Protein AF-A0A6A3GJS1-F1 (afdb_monomer_lite)

Structure (mmCIF, N/CA/C/O backbone):
data_AF-A0A6A3GJS1-F1
#
_entry.id   AF-A0A6A3GJS1-F1
#
loop_
_atom_site.group_PDB
_atom_site.id
_atom_site.type_symbol
_atom_site.label_atom_id
_atom_site.label_alt_id
_atom_site.label_comp_id
_atom_site.label_asym_id
_atom_site.label_entity_id
_atom_site.label_seq_id
_atom_site.pdbx_PDB_ins_code
_atom_site.Cartn_x
_atom_site.Cartn_y
_atom_site.Cartn_z
_atom_site.occupancy
_atom_site.B_iso_or_equiv
_atom_site.auth_seq_id
_atom_site.auth_comp_id
_atom_site.auth_asym_id
_atom_site.auth_atom_id
_atom_site.pdbx_PDB_model_num
ATOM 1 N N . MET A 1 1 ? -11.861 19.935 43.271 1.00 81.06 1 MET A N 1
ATOM 2 C CA . MET A 1 1 ? -12.598 18.702 43.631 1.00 81.06 1 MET A CA 1
ATOM 3 C C . MET A 1 1 ? -13.570 18.274 42.530 1.00 81.06 1 MET A C 1
ATOM 5 O O . MET A 1 1 ? -13.438 17.157 42.054 1.00 81.06 1 MET A O 1
ATOM 9 N N . LEU A 1 2 ? -14.477 19.148 42.070 1.00 87.00 2 LEU A N 1
ATOM 10 C CA . LEU A 1 2 ? -15.499 18.804 41.064 1.00 87.00 2 LEU A CA 1
ATOM 11 C C . LEU A 1 2 ? -14.909 18.417 39.690 1.00 87.00 2 LEU A C 1
ATOM 13 O O . LEU A 1 2 ? -15.299 17.398 39.137 1.00 87.00 2 LEU A O 1
ATOM 17 N N . LEU A 1 3 ? -13.887 19.142 39.208 1.00 85.38 3 LEU A N 1
ATOM 18 C CA . LEU A 1 3 ? -13.213 18.829 37.934 1.00 85.38 3 LEU A CA 1
ATOM 19 C C . LEU A 1 3 ? -12.522 17.454 37.920 1.00 85.38 3 LEU A C 1
ATOM 21 O O . LEU A 1 3 ? -12.533 16.767 36.909 1.00 85.38 3 LEU A O 1
ATOM 25 N N . ILE A 1 4 ? -11.945 17.029 39.047 1.00 89.31 4 ILE A N 1
ATOM 26 C CA . ILE A 1 4 ? -11.266 15.726 39.157 1.00 89.31 4 ILE A CA 1
ATOM 27 C C . ILE A 1 4 ? -12.309 14.598 39.098 1.00 89.31 4 ILE A C 1
ATOM 29 O O . ILE A 1 4 ? -12.111 13.602 38.410 1.00 89.31 4 ILE A O 1
ATOM 33 N N . PHE A 1 5 ? -13.455 14.792 39.761 1.00 89.12 5 PHE A N 1
ATOM 34 C CA . PHE A 1 5 ? -14.577 13.851 39.749 1.00 89.12 5 PHE A CA 1
ATOM 35 C C . PHE A 1 5 ? -15.173 13.664 38.350 1.00 89.12 5 PHE A C 1
ATOM 37 O O . PHE A 1 5 ? -15.443 12.533 37.945 1.00 89.12 5 PHE A O 1
ATOM 44 N N . THR A 1 6 ? -15.345 14.751 37.591 1.00 88.31 6 THR A N 1
ATOM 45 C CA . THR A 1 6 ? -15.875 14.672 36.224 1.00 88.31 6 THR A CA 1
ATOM 46 C C . THR A 1 6 ? -14.926 13.931 35.285 1.00 88.31 6 THR A C 1
ATOM 48 O O . THR A 1 6 ? -15.383 13.104 34.506 1.00 88.31 6 THR A O 1
ATOM 51 N N . THR A 1 7 ? -13.610 14.138 35.387 1.00 86.50 7 THR A N 1
ATOM 52 C CA . THR A 1 7 ? -12.635 13.443 34.523 1.00 86.50 7 THR A CA 1
ATOM 53 C C . THR A 1 7 ? -12.591 11.938 34.787 1.00 86.50 7 THR A C 1
ATOM 55 O O . THR A 1 7 ? -12.476 11.152 33.850 1.00 86.50 7 THR A O 1
ATOM 58 N N . ILE A 1 8 ? -12.727 11.519 36.049 1.00 88.50 8 ILE A N 1
ATOM 59 C CA . ILE A 1 8 ? -12.772 10.096 36.418 1.00 88.50 8 ILE A CA 1
ATOM 60 C C . ILE A 1 8 ? -14.043 9.430 35.866 1.00 88.50 8 ILE A C 1
ATOM 62 O O . ILE A 1 8 ? -13.971 8.314 35.359 1.00 88.50 8 ILE A O 1
ATOM 66 N N . LEU A 1 9 ? -15.187 10.127 35.888 1.00 86.12 9 LEU A N 1
ATOM 67 C CA . LEU A 1 9 ? -16.443 9.641 35.298 1.00 86.12 9 LEU A CA 1
ATOM 68 C C . LEU A 1 9 ? -16.351 9.421 33.776 1.00 86.12 9 LEU A C 1
ATOM 70 O O . LEU A 1 9 ? -16.946 8.475 33.266 1.00 86.12 9 LEU A O 1
ATOM 74 N N . TYR A 1 10 ? -15.584 10.249 33.059 1.00 86.25 10 TYR A N 1
ATOM 75 C CA . TYR A 1 10 ? -15.393 10.139 31.604 1.00 86.25 10 TYR A CA 1
ATOM 76 C C . TYR A 1 10 ? -14.179 9.295 31.184 1.00 86.25 10 TYR A C 1
ATOM 78 O O . TYR A 1 10 ? -13.907 9.178 29.991 1.00 86.25 10 TYR A O 1
ATOM 86 N N . ASN A 1 11 ? -13.450 8.676 32.119 1.00 80.62 11 ASN A N 1
ATOM 87 C CA . ASN A 1 11 ? -12.219 7.934 31.816 1.00 80.62 11 ASN A CA 1
ATOM 88 C C . ASN A 1 11 ? -12.435 6.755 30.841 1.00 80.62 11 ASN A C 1
ATOM 90 O O . ASN A 1 11 ? -11.539 6.420 30.077 1.00 80.62 11 ASN A O 1
ATOM 94 N N . ASN A 1 12 ? -13.645 6.190 30.798 1.00 80.25 12 ASN A N 1
ATOM 95 C CA . ASN A 1 12 ? -14.015 5.107 29.878 1.00 80.25 12 ASN A CA 1
ATOM 96 C C . ASN A 1 12 ? -14.556 5.583 28.518 1.00 80.25 12 ASN A C 1
ATOM 98 O O . ASN A 1 12 ? -14.942 4.751 27.700 1.00 80.25 12 ASN A O 1
ATOM 102 N N . LEU A 1 13 ? -14.636 6.896 28.269 1.00 84.00 13 LEU A N 1
ATOM 103 C CA . LEU A 1 13 ? -15.214 7.430 27.030 1.00 84.00 13 LEU A CA 1
ATOM 104 C C . LEU A 1 13 ? -14.320 7.133 25.814 1.00 84.00 13 LEU A C 1
ATOM 106 O O . LEU A 1 13 ? -14.829 6.900 24.722 1.00 84.00 13 LEU A O 1
ATOM 110 N N . VAL A 1 14 ? -13.002 7.050 26.024 1.00 86.50 14 VAL A N 1
ATOM 111 C CA . VAL A 1 14 ? -12.053 6.492 25.053 1.00 86.50 14 VAL A CA 1
ATOM 112 C C . VAL A 1 14 ? -11.361 5.293 25.699 1.00 86.50 14 VAL A C 1
ATOM 114 O O . VAL A 1 14 ? -10.469 5.474 26.530 1.00 86.50 14 VAL A O 1
ATOM 117 N N . PRO A 1 15 ? -11.771 4.060 25.370 1.00 88.31 15 PRO A N 1
ATOM 118 C CA . PRO A 1 15 ? -11.190 2.887 25.991 1.00 88.31 15 PRO A CA 1
ATOM 119 C C . PRO A 1 15 ? -9.778 2.650 25.450 1.00 88.31 15 PRO A C 1
ATOM 121 O O . PRO A 1 15 ? -9.544 2.675 24.243 1.00 88.31 15 PRO A O 1
ATOM 124 N N . ILE A 1 16 ? -8.838 2.338 26.343 1.00 88.38 16 ILE A N 1
ATOM 125 C CA . ILE A 1 16 ? -7.449 1.992 25.986 1.00 88.38 16 ILE A CA 1
ATOM 126 C C . ILE A 1 16 ? -7.415 0.801 25.010 1.00 88.38 16 ILE A C 1
ATOM 128 O O . ILE A 1 16 ? -6.560 0.725 24.131 1.00 88.38 16 ILE A O 1
ATOM 132 N N . SER A 1 17 ? -8.397 -0.100 25.108 1.00 92.88 17 SER A N 1
ATOM 133 C CA . SER A 1 17 ? -8.546 -1.243 24.207 1.00 92.88 17 SER A CA 1
ATOM 134 C C . SER A 1 17 ? -8.846 -0.861 22.756 1.00 92.88 17 SER A C 1
ATOM 136 O O . SER A 1 17 ? -8.549 -1.662 21.872 1.00 92.88 17 SER A O 1
ATOM 138 N N . LEU A 1 18 ? -9.411 0.324 22.484 1.00 91.00 18 LEU A N 1
ATOM 139 C CA . LEU A 1 18 ? -9.659 0.789 21.115 1.00 91.00 18 LEU A CA 1
ATOM 140 C C . LEU A 1 18 ? -8.341 0.959 20.359 1.00 91.00 18 LEU A C 1
ATOM 142 O O . LEU A 1 18 ? -8.209 0.437 19.259 1.00 91.00 18 LEU A O 1
ATOM 146 N N . TYR A 1 19 ? -7.359 1.621 20.975 1.00 91.31 19 TYR A N 1
ATOM 147 C CA . TYR A 1 19 ? -6.042 1.839 20.371 1.00 91.31 19 TYR A CA 1
ATOM 148 C C . TYR A 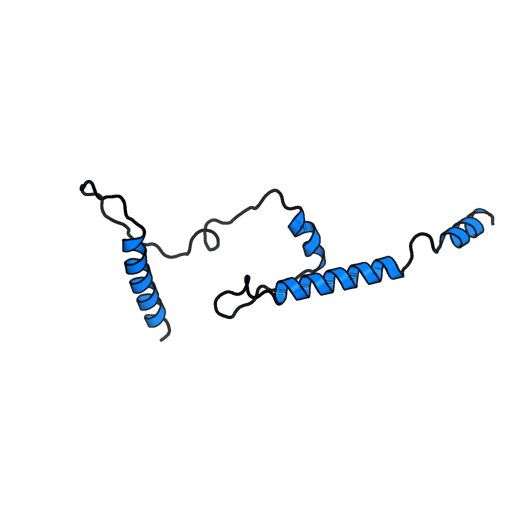1 19 ? -5.346 0.517 20.045 1.00 91.31 19 TYR A C 1
ATOM 150 O O . TYR A 1 19 ? -4.977 0.279 18.902 1.00 91.31 19 TYR A O 1
ATOM 158 N N . VAL A 1 20 ? -5.280 -0.392 21.021 1.00 92.81 20 VAL A N 1
ATOM 159 C CA . VAL A 1 20 ? -4.654 -1.710 20.827 1.00 92.81 20 VAL A CA 1
ATOM 160 C C . VAL A 1 20 ? -5.373 -2.525 19.745 1.00 92.81 20 VAL A C 1
ATOM 162 O O . VAL A 1 20 ? -4.735 -3.227 18.966 1.00 92.81 20 VAL A O 1
ATOM 165 N N . SER A 1 21 ? -6.704 -2.426 19.662 1.00 94.06 21 SER A N 1
ATOM 166 C CA . SER A 1 21 ? -7.475 -3.126 18.626 1.00 94.06 21 SER A CA 1
ATOM 167 C C . SER A 1 21 ? -7.172 -2.593 17.224 1.00 94.06 21 SER A C 1
ATOM 169 O O . SER A 1 21 ? -7.066 -3.387 16.290 1.00 94.06 21 SER A O 1
ATOM 171 N N . LEU A 1 22 ? -7.005 -1.275 17.068 1.00 91.94 22 LEU A N 1
ATOM 172 C CA . LEU A 1 22 ? -6.632 -0.664 15.788 1.00 91.94 22 LEU A CA 1
ATOM 173 C C . LEU A 1 22 ? -5.243 -1.125 15.333 1.00 91.94 22 LEU A C 1
ATOM 175 O O . LEU A 1 22 ? -5.085 -1.507 14.174 1.00 91.94 22 LEU A O 1
ATOM 179 N N . ASP A 1 23 ? -4.271 -1.192 16.242 1.00 90.69 23 ASP A N 1
ATOM 180 C CA . ASP A 1 23 ? -2.919 -1.665 15.918 1.00 90.69 23 ASP A CA 1
ATOM 181 C C . ASP A 1 23 ? -2.917 -3.130 15.448 1.00 90.69 23 ASP A C 1
ATOM 183 O O . ASP A 1 23 ? -2.242 -3.486 14.478 1.00 90.69 23 ASP A O 1
ATOM 187 N N . ILE A 1 24 ? -3.733 -3.986 16.076 1.00 93.44 24 ILE A N 1
ATOM 188 C CA . ILE A 1 24 ? -3.893 -5.387 15.655 1.00 93.44 24 ILE A CA 1
ATOM 189 C C . ILE A 1 24 ? -4.510 -5.471 14.255 1.00 93.44 24 ILE A C 1
ATOM 191 O O . ILE A 1 24 ? -4.062 -6.273 13.433 1.00 93.44 24 ILE A O 1
ATOM 195 N N . ILE A 1 25 ? -5.530 -4.657 13.967 1.00 93.56 25 ILE A N 1
ATOM 196 C CA . ILE A 1 25 ? -6.173 -4.631 12.649 1.00 93.56 25 ILE A CA 1
ATOM 197 C C . ILE A 1 25 ? -5.159 -4.233 11.571 1.00 93.56 25 ILE A C 1
ATOM 199 O O . ILE A 1 25 ? -5.077 -4.921 10.551 1.00 93.56 25 ILE A O 1
ATOM 203 N N . LYS A 1 26 ? -4.348 -3.195 11.812 1.00 91.56 26 LYS A N 1
ATOM 204 C CA . LYS A 1 26 ? -3.282 -2.765 10.891 1.00 91.56 26 LYS A CA 1
ATOM 205 C C . LYS A 1 26 ? -2.277 -3.887 10.636 1.00 91.56 26 LYS A C 1
ATOM 207 O O . LYS A 1 26 ? -2.006 -4.223 9.488 1.00 91.56 26 LYS A O 1
ATOM 212 N N . MET A 1 27 ? -1.824 -4.567 11.691 1.00 91.62 27 MET A N 1
ATOM 213 C CA . MET A 1 27 ? -0.916 -5.712 11.557 1.00 91.62 27 MET A CA 1
ATOM 214 C C . MET A 1 27 ? -1.523 -6.846 10.710 1.00 91.62 27 MET A C 1
ATOM 216 O O . MET A 1 27 ? -0.840 -7.454 9.883 1.00 91.62 27 MET A O 1
ATOM 220 N N . LEU A 1 28 ? -2.813 -7.147 10.888 1.00 93.12 28 LEU A N 1
ATOM 221 C CA . LEU A 1 28 ? -3.504 -8.160 10.087 1.00 93.12 28 LEU A CA 1
ATOM 222 C C . LEU A 1 28 ? -3.626 -7.756 8.610 1.00 93.12 28 LEU A C 1
ATOM 224 O O . LEU A 1 28 ? -3.489 -8.624 7.746 1.00 93.12 28 LEU A O 1
ATOM 228 N N . GLN A 1 29 ? -3.853 -6.474 8.311 1.00 92.19 29 GLN A N 1
ATOM 229 C CA . GLN A 1 29 ? -3.914 -5.958 6.938 1.00 92.19 29 GLN A CA 1
ATOM 230 C C . GLN A 1 29 ? -2.556 -6.062 6.232 1.00 92.19 29 GLN A C 1
ATOM 232 O O . GLN A 1 29 ? -2.477 -6.667 5.161 1.00 92.19 29 GLN A O 1
ATOM 237 N N . THR A 1 30 ? -1.476 -5.613 6.872 1.00 91.81 30 THR A N 1
ATOM 238 C CA . THR A 1 30 ? -0.102 -5.731 6.352 1.00 91.81 30 THR A CA 1
ATOM 239 C C . THR A 1 30 ? 0.275 -7.190 6.049 1.00 91.81 30 THR A C 1
ATOM 241 O O . THR A 1 30 ? 0.879 -7.495 5.014 1.00 91.81 30 THR A O 1
ATOM 244 N N . ASN A 1 31 ? -0.136 -8.128 6.913 1.00 91.44 31 ASN A N 1
ATOM 245 C CA . ASN A 1 31 ? 0.063 -9.565 6.694 1.00 91.44 31 ASN A CA 1
ATOM 246 C C . ASN A 1 31 ? -0.704 -10.086 5.469 1.00 91.44 31 ASN A C 1
ATOM 248 O O . ASN A 1 31 ? -0.215 -10.969 4.761 1.00 91.44 31 ASN A O 1
ATOM 252 N N . ARG A 1 32 ? -1.899 -9.550 5.192 1.00 91.12 32 ARG A N 1
ATOM 253 C CA . ARG A 1 32 ? -2.668 -9.916 3.993 1.00 91.12 32 ARG A CA 1
ATOM 254 C C . ARG A 1 32 ? -1.982 -9.421 2.724 1.00 91.12 32 ARG A C 1
ATOM 256 O O . ARG A 1 32 ? -1.861 -10.203 1.793 1.00 91.12 32 ARG A O 1
ATOM 263 N N . ILE A 1 33 ? -1.486 -8.184 2.717 1.00 91.75 33 ILE A N 1
ATOM 264 C CA . ILE A 1 33 ? -0.761 -7.607 1.570 1.00 91.75 33 ILE A CA 1
ATOM 265 C C 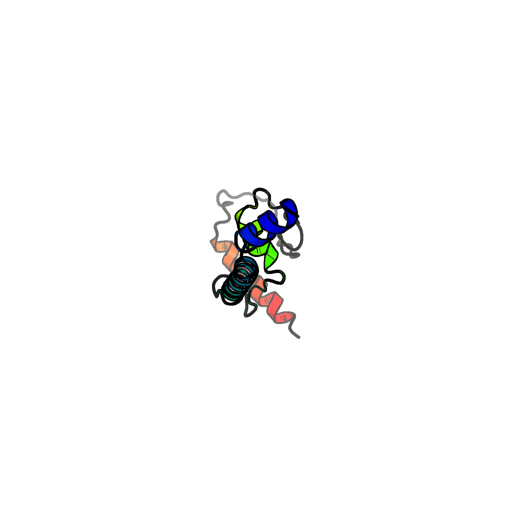. ILE A 1 33 ? 0.505 -8.420 1.277 1.00 91.75 33 ILE A C 1
ATOM 267 O O . ILE A 1 33 ? 0.779 -8.767 0.133 1.00 91.75 33 ILE A O 1
ATOM 271 N N . THR A 1 34 ? 1.242 -8.793 2.325 1.00 91.25 34 THR A N 1
ATOM 272 C CA . THR A 1 34 ? 2.497 -9.547 2.179 1.00 91.25 34 THR A CA 1
ATOM 273 C C . THR A 1 34 ? 2.276 -10.983 1.686 1.00 91.25 34 THR A C 1
ATOM 275 O O . THR A 1 34 ? 3.146 -11.563 1.042 1.00 91.25 34 THR A O 1
ATOM 278 N N . SER A 1 35 ? 1.110 -11.569 1.973 1.00 89.12 35 SER A N 1
ATOM 279 C CA . SER A 1 35 ? 0.748 -12.930 1.549 1.00 89.12 35 SER A CA 1
ATOM 280 C C . SER A 1 35 ? -0.047 -12.988 0.239 1.00 89.12 35 SER A C 1
ATOM 282 O O . SER A 1 35 ? -0.430 -14.081 -0.181 1.00 89.12 35 SER A O 1
ATOM 284 N N . ASP A 1 36 ? -0.295 -11.851 -0.421 1.00 92.44 36 ASP A N 1
ATOM 285 C CA . ASP A 1 36 ? -1.037 -11.816 -1.682 1.00 92.44 36 ASP A CA 1
ATOM 286 C C . ASP A 1 36 ? -0.194 -12.379 -2.840 1.00 92.44 36 ASP A C 1
ATOM 288 O O . ASP A 1 36 ? 0.879 -11.872 -3.176 1.00 92.44 36 ASP A O 1
ATOM 292 N N . ALA A 1 37 ? -0.704 -13.432 -3.483 1.00 88.25 37 ALA A N 1
ATOM 293 C CA . ALA A 1 37 ? -0.062 -14.080 -4.623 1.00 88.25 37 ALA A CA 1
ATOM 294 C C . ALA A 1 37 ? -0.116 -13.233 -5.907 1.00 88.25 37 ALA A C 1
ATOM 296 O O . ALA A 1 37 ? 0.727 -13.409 -6.786 1.00 88.25 37 ALA A O 1
ATOM 297 N N . ASN A 1 38 ? -1.072 -12.305 -6.029 1.00 90.69 38 ASN A N 1
ATOM 298 C CA . ASN A 1 38 ? -1.198 -11.446 -7.212 1.00 90.69 38 ASN A CA 1
ATOM 299 C C . ASN A 1 38 ? -0.134 -10.342 -7.254 1.00 90.69 38 ASN A C 1
ATOM 301 O O . ASN A 1 38 ? 0.126 -9.779 -8.315 1.00 90.69 38 ASN A O 1
ATOM 305 N N . MET A 1 39 ? 0.482 -10.038 -6.110 1.00 87.50 39 MET A N 1
ATOM 306 C CA . MET A 1 39 ? 1.555 -9.050 -5.979 1.00 87.50 39 MET A CA 1
ATOM 307 C C . MET A 1 39 ? 2.949 -9.696 -5.933 1.00 87.50 39 MET A C 1
ATOM 309 O O . MET A 1 39 ? 3.927 -9.032 -5.591 1.00 87.50 39 MET A O 1
ATOM 313 N N . ALA A 1 40 ? 3.053 -10.986 -6.268 1.00 90.12 40 ALA A N 1
ATOM 314 C CA . ALA A 1 40 ? 4.321 -11.696 -6.344 1.00 90.12 40 ALA A CA 1
ATOM 315 C C . ALA A 1 40 ? 4.897 -11.648 -7.769 1.00 90.12 40 ALA A C 1
ATOM 317 O O . ALA A 1 40 ? 4.215 -11.976 -8.742 1.00 90.12 40 ALA A O 1
ATOM 318 N N . TYR A 1 41 ? 6.177 -11.290 -7.894 1.00 87.62 41 TYR A N 1
ATOM 319 C CA . TYR A 1 41 ? 6.917 -11.311 -9.158 1.00 87.62 41 TYR A CA 1
ATOM 320 C C . TYR A 1 41 ? 8.163 -12.189 -9.012 1.00 87.62 41 TYR A C 1
ATOM 322 O O . TYR A 1 41 ? 8.977 -11.968 -8.119 1.00 87.62 41 TYR A O 1
ATOM 330 N N . GLU A 1 42 ? 8.291 -13.214 -9.863 1.00 85.81 42 GLU A N 1
ATOM 331 C CA . GLU A 1 42 ? 9.460 -14.116 -9.926 1.00 85.81 42 GLU A CA 1
ATOM 332 C C . GLU A 1 42 ? 9.912 -14.679 -8.558 1.00 85.81 42 GLU A C 1
ATOM 334 O O . GLU A 1 42 ? 11.096 -14.794 -8.259 1.00 85.81 42 GLU A O 1
ATOM 339 N N . GLY A 1 43 ? 8.954 -15.040 -7.697 1.00 81.12 43 GLY A N 1
ATOM 340 C CA . GLY A 1 43 ? 9.232 -15.606 -6.369 1.00 81.12 43 GLY A CA 1
ATOM 341 C C . GLY A 1 43 ? 9.506 -14.573 -5.270 1.00 81.12 43 GLY A C 1
ATOM 342 O O . GLY A 1 43 ? 9.708 -14.959 -4.119 1.00 81.12 43 GLY A O 1
ATOM 343 N N . THR A 1 44 ? 9.456 -13.277 -5.589 1.00 84.81 44 THR A N 1
ATOM 344 C CA . THR A 1 44 ? 9.517 -12.187 -4.607 1.00 84.81 44 THR A CA 1
ATOM 345 C C . THR A 1 44 ? 8.110 -11.668 -4.321 1.00 84.81 44 THR A C 1
ATOM 347 O O . THR A 1 44 ? 7.429 -11.185 -5.225 1.00 84.81 44 THR A O 1
ATOM 350 N N . TYR A 1 45 ? 7.672 -11.767 -3.064 1.00 88.44 45 TYR A N 1
ATOM 351 C CA . TYR A 1 45 ? 6.401 -11.202 -2.598 1.00 88.44 45 TYR A CA 1
ATOM 352 C C . TYR A 1 45 ? 6.545 -9.709 -2.285 1.00 88.44 45 TYR A C 1
ATOM 354 O O . TYR A 1 45 ? 7.628 -9.242 -1.920 1.00 88.44 45 TYR A O 1
ATOM 362 N N . ALA A 1 46 ? 5.444 -8.963 -2.390 1.00 87.62 46 ALA A N 1
ATOM 363 C CA . ALA A 1 46 ? 5.388 -7.591 -1.904 1.00 87.62 46 ALA A CA 1
ATOM 364 C C . ALA A 1 46 ? 5.611 -7.563 -0.385 1.00 87.62 46 ALA A C 1
ATOM 366 O O . ALA A 1 46 ? 5.027 -8.352 0.349 1.00 87.62 46 ALA A O 1
ATOM 367 N N . VAL A 1 47 ? 6.461 -6.656 0.097 1.00 88.25 47 VAL A N 1
ATOM 368 C CA . VAL A 1 47 ? 6.753 -6.516 1.530 1.00 88.25 47 VAL A CA 1
ATOM 369 C C . VAL A 1 47 ? 6.288 -5.148 1.992 1.00 88.25 47 VAL A C 1
ATOM 371 O O . VAL A 1 47 ? 6.885 -4.130 1.635 1.00 88.25 47 VAL A O 1
ATOM 374 N N . ALA A 1 48 ? 5.248 -5.127 2.818 1.00 88.06 48 ALA A N 1
ATOM 375 C CA . ALA A 1 48 ? 4.805 -3.913 3.485 1.00 88.06 48 ALA A CA 1
ATOM 376 C C . ALA A 1 48 ? 5.689 -3.666 4.720 1.00 88.06 48 ALA A C 1
ATOM 378 O O . ALA A 1 48 ? 5.734 -4.468 5.651 1.00 88.06 48 ALA A O 1
ATOM 379 N N . ARG A 1 49 ? 6.464 -2.573 4.694 1.00 86.50 49 ARG A N 1
ATOM 380 C CA . ARG A 1 49 ? 7.444 -2.234 5.747 1.00 86.50 49 ARG A CA 1
ATOM 381 C C . ARG A 1 49 ? 6.858 -1.384 6.875 1.00 86.50 49 ARG A C 1
ATOM 383 O O . ARG A 1 49 ? 7.455 -1.329 7.945 1.00 86.50 49 ARG A O 1
ATOM 390 N N . THR A 1 50 ? 5.712 -0.747 6.635 1.00 87.06 50 THR A N 1
ATOM 391 C CA . THR A 1 50 ? 5.077 0.191 7.565 1.00 87.06 50 THR A CA 1
ATOM 392 C C . THR A 1 50 ? 3.565 -0.010 7.553 1.00 87.06 50 THR A C 1
ATOM 394 O O . THR A 1 50 ? 2.910 0.374 6.592 1.00 87.06 50 THR A O 1
ATOM 397 N N . SER A 1 51 ? 3.011 -0.564 8.633 1.00 86.44 51 SER A N 1
ATOM 398 C CA . SER A 1 51 ? 1.571 -0.847 8.768 1.00 86.44 51 SER A CA 1
ATOM 399 C C . SER A 1 51 ? 0.695 0.394 8.963 1.00 86.44 51 SER A C 1
ATOM 401 O O . SER A 1 51 ? -0.521 0.319 8.836 1.00 86.44 51 SER A O 1
ATOM 403 N N . GLU A 1 52 ? 1.284 1.544 9.299 1.00 84.75 52 GLU A N 1
ATOM 404 C CA . GLU A 1 52 ? 0.539 2.799 9.467 1.00 84.75 52 GLU A CA 1
ATOM 405 C C . GLU A 1 52 ? 0.068 3.386 8.131 1.00 84.75 52 GLU A C 1
ATOM 407 O O . GLU A 1 52 ? -0.972 4.035 8.091 1.00 84.75 52 GLU A O 1
ATOM 412 N N . LEU A 1 53 ? 0.799 3.117 7.043 1.00 85.31 53 LEU A N 1
ATOM 413 C CA . LEU A 1 53 ? 0.538 3.697 5.722 1.00 85.31 53 LEU A CA 1
ATOM 414 C C . LEU A 1 53 ? -0.524 2.930 4.923 1.00 85.31 53 LEU A C 1
ATOM 416 O O . LEU A 1 53 ? -0.981 3.423 3.894 1.00 85.31 53 LEU A O 1
ATOM 420 N N . ASP A 1 54 ? -0.933 1.744 5.382 1.00 88.00 54 ASP A N 1
ATOM 421 C CA . ASP A 1 54 ? -1.899 0.885 4.683 1.00 88.00 54 ASP A CA 1
ATOM 422 C C . ASP A 1 54 ? -3.255 1.595 4.477 1.00 88.00 54 ASP A C 1
ATOM 424 O O . ASP A 1 54 ? -3.896 1.431 3.440 1.00 88.00 54 ASP A O 1
ATOM 428 N N . GLU A 1 55 ? -3.665 2.453 5.417 1.00 86.81 55 GLU A N 1
ATOM 429 C CA . GLU A 1 55 ? -4.894 3.255 5.307 1.00 86.81 55 GLU A CA 1
ATOM 430 C C . GLU A 1 55 ? -4.725 4.473 4.382 1.00 86.81 55 GLU A C 1
ATOM 432 O O . GLU A 1 55 ? -5.657 4.846 3.663 1.00 86.81 55 GLU A O 1
ATOM 437 N N . GLU A 1 56 ? -3.533 5.076 4.368 1.00 88.44 56 GLU A N 1
ATOM 438 C CA . GLU A 1 56 ? -3.208 6.223 3.512 1.00 88.44 56 GLU A CA 1
ATOM 439 C C . GLU A 1 56 ? -3.128 5.814 2.038 1.00 88.44 56 GLU A C 1
ATOM 441 O O . GLU A 1 56 ? -3.562 6.565 1.165 1.00 88.44 56 GLU A O 1
ATOM 446 N N . LEU A 1 57 ? -2.662 4.591 1.759 1.00 87.62 57 LEU A N 1
ATOM 447 C CA . LEU A 1 57 ? -2.627 3.993 0.420 1.00 87.62 57 LEU A CA 1
ATOM 448 C C . LEU A 1 57 ? -4.007 3.987 -0.261 1.00 87.62 57 LEU A C 1
ATOM 450 O O . LEU A 1 57 ? -4.088 4.157 -1.477 1.00 87.62 57 LEU A O 1
ATOM 454 N N . GLY A 1 58 ? -5.094 3.854 0.508 1.00 86.88 58 GLY A N 1
ATOM 455 C CA . GLY A 1 58 ? -6.468 3.918 -0.004 1.00 86.88 58 GLY A CA 1
ATOM 456 C C . GLY A 1 58 ? -6.963 5.328 -0.351 1.00 86.88 58 GLY A C 1
ATOM 457 O O . GLY A 1 58 ? -8.032 5.465 -0.943 1.00 86.88 58 GLY A O 1
ATOM 458 N N . GLN A 1 59 ? -6.211 6.369 0.014 1.00 91.25 59 GLN A N 1
ATOM 459 C CA . GLN A 1 59 ? -6.586 7.781 -0.135 1.00 91.25 59 GLN A CA 1
ATOM 460 C C . GLN A 1 59 ? -5.650 8.553 -1.079 1.00 91.25 59 GLN A C 1
ATOM 462 O O . GLN A 1 59 ? -5.750 9.773 -1.196 1.00 91.25 59 GLN A O 1
ATOM 467 N N . VAL A 1 60 ? -4.727 7.866 -1.754 1.00 90.81 60 VAL A N 1
ATOM 468 C CA . VAL A 1 60 ? -3.759 8.503 -2.655 1.00 90.81 60 VAL A CA 1
ATOM 469 C C . VAL A 1 60 ? -4.451 9.015 -3.925 1.00 90.81 60 VAL A C 1
ATOM 471 O O . VAL A 1 60 ? -5.020 8.238 -4.686 1.00 90.81 60 VAL A O 1
ATOM 474 N N . GLU A 1 61 ? -4.349 10.322 -4.189 1.00 93.69 61 GLU A N 1
ATOM 475 C CA . GLU A 1 61 ? -4.867 10.966 -5.413 1.00 93.69 61 GLU A CA 1
ATOM 476 C C . GLU A 1 61 ? -3.782 11.154 -6.492 1.00 93.69 61 GLU A C 1
ATOM 478 O O . GLU A 1 61 ? -4.067 11.112 -7.689 1.00 93.69 61 GLU A O 1
ATOM 483 N N . TYR A 1 62 ? -2.518 11.315 -6.086 1.00 92.06 62 TYR A N 1
ATOM 484 C CA . TYR A 1 62 ? -1.399 11.595 -6.990 1.00 92.06 62 TYR A CA 1
ATOM 485 C C . TYR A 1 62 ? -0.289 10.556 -6.838 1.00 92.06 62 TYR A C 1
ATOM 487 O O . TYR A 1 62 ? 0.210 10.321 -5.739 1.00 92.06 62 TYR A O 1
ATOM 495 N N . VAL A 1 63 ? 0.145 9.979 -7.962 1.00 90.88 63 VAL A N 1
ATOM 496 C CA . VAL A 1 63 ? 1.279 9.047 -8.018 1.00 90.88 63 VAL A CA 1
ATOM 497 C C . VAL A 1 63 ? 2.419 9.693 -8.794 1.00 90.88 63 VAL A C 1
ATOM 499 O O . VAL A 1 63 ? 2.364 9.834 -10.017 1.00 90.88 63 VAL A O 1
ATOM 502 N N . PHE A 1 64 ? 3.482 10.065 -8.087 1.00 92.75 64 PHE A N 1
ATOM 503 C CA . PHE A 1 64 ? 4.716 10.525 -8.714 1.00 92.75 64 PHE A CA 1
ATOM 504 C C . PHE A 1 64 ? 5.571 9.313 -9.083 1.00 92.75 64 PHE A C 1
ATOM 506 O O . PHE A 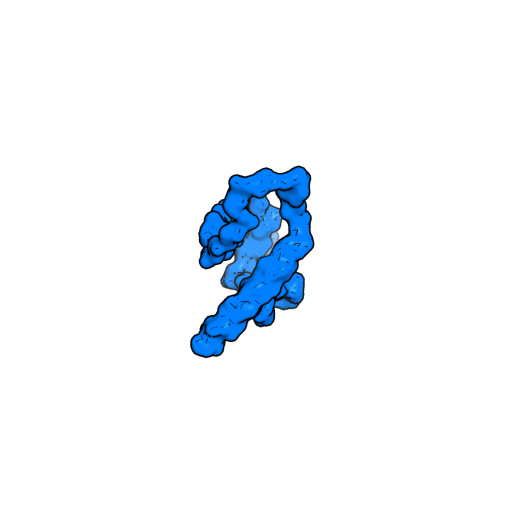1 64 ? 6.028 8.577 -8.213 1.00 92.75 64 PHE A O 1
ATOM 513 N N . SER A 1 65 ? 5.765 9.093 -10.382 1.00 90.38 65 SER A N 1
ATOM 514 C CA . SER A 1 65 ? 6.569 7.982 -10.901 1.00 90.38 65 SER A CA 1
ATOM 515 C C . SER A 1 65 ? 7.887 8.491 -11.471 1.00 90.38 65 SER A C 1
ATOM 517 O O . SER A 1 65 ? 7.902 9.465 -12.224 1.00 90.38 65 SER A O 1
ATOM 519 N N . ASP A 1 66 ? 8.984 7.805 -11.150 1.00 94.38 66 ASP A N 1
ATOM 520 C CA . ASP A 1 66 ? 10.270 8.035 -11.811 1.00 94.38 66 ASP A CA 1
ATOM 521 C C . ASP A 1 66 ? 10.280 7.402 -13.216 1.00 94.38 66 ASP A C 1
ATOM 523 O O . ASP A 1 66 ? 9.618 6.397 -13.489 1.00 94.38 66 ASP A O 1
ATOM 527 N N . LYS A 1 67 ? 11.028 7.993 -14.146 1.00 90.56 67 LYS A N 1
ATOM 528 C CA . LYS A 1 67 ? 11.101 7.519 -15.531 1.00 90.56 67 LYS A CA 1
ATOM 529 C C . LYS A 1 67 ? 11.976 6.273 -15.658 1.00 90.56 67 LYS A C 1
ATOM 531 O O . LYS A 1 67 ? 11.597 5.329 -16.351 1.00 90.56 67 LYS A O 1
ATOM 536 N N . THR A 1 68 ? 13.149 6.277 -15.032 1.00 86.88 68 THR A N 1
ATOM 537 C CA . THR A 1 68 ? 14.161 5.229 -15.228 1.00 86.88 68 THR A CA 1
ATOM 538 C C . THR A 1 68 ? 14.093 4.234 -14.080 1.00 86.88 68 THR A C 1
ATOM 540 O O . THR A 1 68 ? 14.134 4.632 -12.926 1.00 86.88 68 THR A O 1
ATOM 543 N N . GLY A 1 69 ? 13.982 2.940 -14.378 1.00 81.06 69 GLY A N 1
ATOM 544 C CA . GLY A 1 69 ? 13.881 1.898 -13.351 1.00 81.06 69 GLY A CA 1
ATOM 545 C C . GLY A 1 69 ? 12.462 1.648 -12.827 1.00 81.06 69 GLY A C 1
ATOM 546 O O . GLY A 1 69 ? 12.232 0.571 -12.290 1.00 81.06 69 GLY A O 1
ATOM 547 N N . THR A 1 70 ? 11.512 2.569 -13.052 1.00 86.19 70 THR A N 1
ATOM 548 C CA . THR A 1 70 ? 10.077 2.357 -12.766 1.00 86.19 70 THR A CA 1
ATOM 549 C C . THR A 1 70 ? 9.258 2.230 -14.051 1.00 86.19 70 THR A C 1
ATOM 551 O O . THR A 1 70 ? 8.701 1.169 -14.316 1.00 86.19 70 THR A O 1
ATOM 554 N N . LEU A 1 71 ? 9.194 3.275 -14.888 1.00 85.19 71 LEU A N 1
ATOM 555 C CA . LEU A 1 71 ? 8.416 3.221 -16.140 1.00 85.19 71 LEU A CA 1
ATOM 556 C C . LEU A 1 71 ? 9.157 2.534 -17.287 1.00 85.19 71 LEU A C 1
ATOM 558 O O . LEU A 1 71 ? 8.532 1.968 -18.183 1.00 85.19 71 LEU A O 1
ATOM 562 N N . MET A 1 72 ? 10.485 2.629 -17.293 1.00 81.44 72 MET A N 1
ATOM 563 C CA . MET A 1 72 ? 11.321 2.045 -18.332 1.00 81.44 72 MET A CA 1
ATOM 564 C C . MET A 1 72 ? 12.389 1.155 -17.717 1.00 81.44 72 MET A C 1
ATOM 566 O O . MET A 1 72 ? 13.133 1.572 -16.824 1.00 81.44 72 MET A O 1
ATOM 570 N N . TYR A 1 73 ? 12.510 -0.052 -18.265 1.00 79.12 73 TYR A N 1
ATOM 571 C CA . TYR A 1 73 ? 13.699 -0.869 -18.083 1.00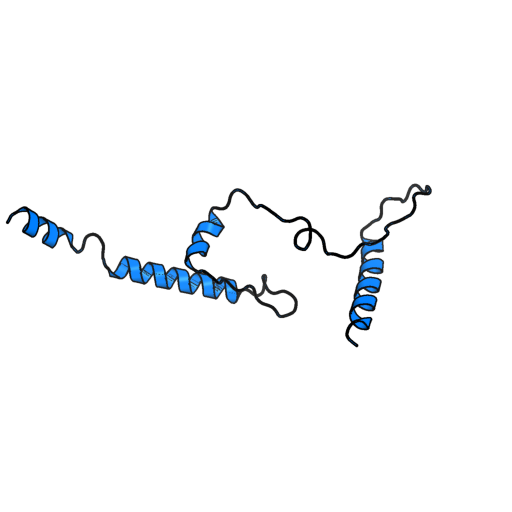 79.12 73 TYR A CA 1
ATOM 572 C C . TYR A 1 73 ? 14.899 -0.139 -18.689 1.00 79.12 73 TYR A C 1
ATOM 574 O O . TYR A 1 73 ? 14.782 0.512 -19.729 1.00 79.12 73 TYR A O 1
ATOM 582 N N . ASN A 1 74 ? 16.067 -0.251 -18.056 1.00 80.50 74 ASN A N 1
ATOM 583 C CA . ASN A 1 74 ? 17.307 0.328 -18.574 1.00 80.50 74 ASN A CA 1
ATOM 584 C C . ASN A 1 74 ? 17.886 -0.537 -19.707 1.00 80.50 74 ASN A C 1
ATOM 586 O O . ASN A 1 74 ? 18.977 -1.098 -19.607 1.00 80.50 74 ASN A O 1
ATOM 590 N N . VAL A 1 75 ? 17.085 -0.716 -20.753 1.00 76.44 75 VAL A N 1
ATOM 591 C CA . VAL A 1 75 ? 17.329 -1.597 -21.886 1.00 76.44 75 VAL A CA 1
ATOM 592 C C . VAL A 1 75 ? 16.738 -0.924 -23.120 1.00 76.44 75 VAL A C 1
ATOM 594 O O . VAL A 1 75 ? 15.550 -0.614 -23.160 1.00 76.44 75 VAL A O 1
ATOM 597 N N . MET A 1 76 ? 17.575 -0.668 -24.123 1.00 77.12 76 MET A N 1
ATOM 598 C CA . MET A 1 76 ? 17.176 0.045 -25.335 1.00 77.12 76 MET A CA 1
ATOM 599 C C . MET A 1 76 ? 17.070 -0.920 -26.513 1.00 77.12 76 MET A C 1
ATOM 601 O O . MET A 1 76 ? 18.062 -1.505 -26.944 1.00 77.12 76 MET A O 1
ATOM 605 N N . GLU A 1 77 ? 15.863 -1.041 -27.064 1.00 75.31 77 GLU A N 1
ATOM 606 C CA . GLU A 1 77 ? 15.585 -1.805 -28.280 1.00 75.31 77 GLU A CA 1
ATOM 607 C C . GLU A 1 77 ? 15.542 -0.902 -29.508 1.00 75.31 77 GLU A C 1
ATOM 609 O O . GLU A 1 77 ? 14.755 0.044 -29.585 1.00 75.31 77 GLU A O 1
ATOM 614 N N . PHE A 1 78 ? 16.346 -1.222 -30.520 1.00 74.06 78 PHE A N 1
ATOM 615 C CA . PHE A 1 78 ? 16.259 -0.543 -31.806 1.00 74.06 78 PHE A CA 1
ATOM 616 C C . PHE A 1 78 ? 15.093 -1.111 -32.628 1.00 74.06 78 PHE A C 1
ATOM 618 O O . PHE A 1 78 ? 15.178 -2.220 -33.153 1.00 74.06 78 PHE A O 1
ATOM 625 N N . ARG A 1 79 ? 13.986 -0.360 -32.732 1.00 64.62 79 ARG A N 1
ATOM 626 C CA . ARG A 1 79 ? 12.720 -0.888 -33.275 1.00 64.62 79 ARG A CA 1
ATOM 627 C C . ARG A 1 79 ? 12.565 -0.815 -34.803 1.00 64.62 79 ARG A C 1
ATOM 629 O O . ARG A 1 79 ? 11.759 -1.570 -35.324 1.00 64.62 79 ARG A O 1
ATOM 636 N N . SER A 1 80 ? 13.298 0.041 -35.524 1.00 62.72 80 SER A N 1
ATOM 637 C CA . SER A 1 80 ? 13.439 0.038 -37.003 1.00 62.72 80 SER A CA 1
ATOM 638 C C . SER A 1 80 ? 14.172 1.307 -37.464 1.00 62.72 80 SER A C 1
ATOM 640 O O . SER A 1 80 ? 13.879 2.379 -36.932 1.00 62.72 80 SER A O 1
ATOM 642 N N . PRO A 1 81 ? 15.009 1.268 -38.519 1.00 52.75 81 PRO A N 1
ATOM 643 C CA . PRO A 1 81 ? 15.310 2.453 -39.316 1.00 52.75 81 PRO A CA 1
ATOM 644 C C . PRO A 1 81 ? 14.138 2.718 -40.275 1.00 52.75 81 PRO A C 1
AT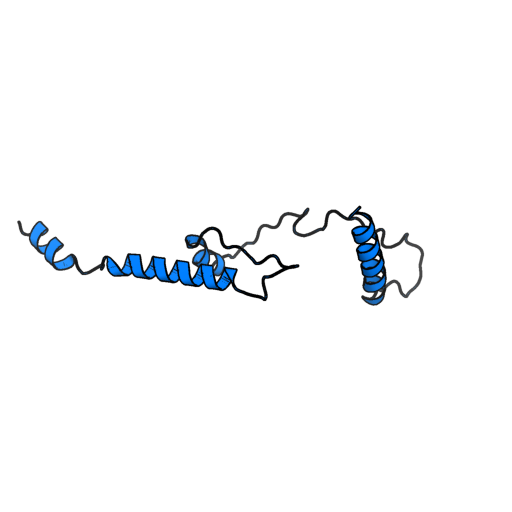OM 646 O O . PRO A 1 81 ? 13.594 1.793 -40.877 1.00 52.75 81 PRO A O 1
ATOM 649 N N . SER A 1 82 ? 13.692 3.965 -40.405 1.00 56.91 82 SER A N 1
ATOM 650 C CA . SER A 1 82 ? 12.530 4.321 -41.222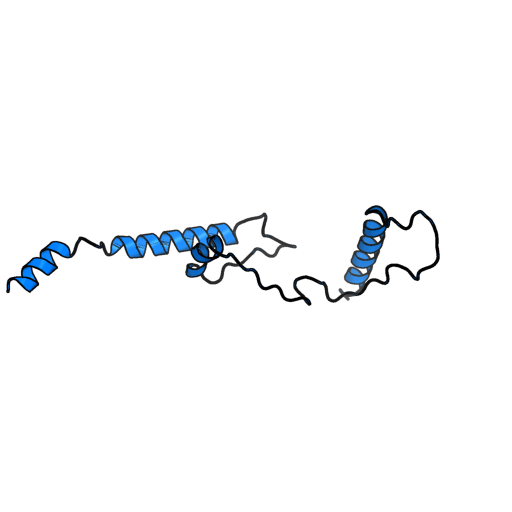 1.00 56.91 82 SER A CA 1
ATOM 651 C C . SER A 1 82 ? 12.812 4.184 -42.725 1.00 56.91 82 SER A C 1
ATOM 653 O O . SER A 1 82 ? 13.390 5.079 -43.336 1.00 56.91 82 SER A O 1
ATOM 655 N N . LYS A 1 83 ? 12.346 3.094 -43.354 1.00 48.06 83 LYS A N 1
ATOM 656 C CA . LYS A 1 83 ? 12.032 3.060 -44.796 1.00 48.06 83 LYS A CA 1
ATOM 657 C C . LYS A 1 83 ? 10.770 2.228 -45.088 1.00 48.06 83 LYS A C 1
ATOM 659 O O . LYS A 1 83 ? 10.808 1.008 -45.123 1.00 48.06 83 LYS A O 1
ATOM 664 N N . ALA A 1 84 ? 9.674 2.971 -45.270 1.00 60.75 84 ALA A N 1
ATOM 665 C CA . ALA A 1 84 ? 8.477 2.750 -46.095 1.00 60.75 84 ALA A CA 1
ATOM 666 C C . ALA A 1 84 ? 7.974 1.312 -46.370 1.00 60.75 84 ALA A C 1
ATOM 668 O O . ALA A 1 84 ? 8.474 0.629 -47.259 1.00 60.75 84 ALA A O 1
ATOM 669 N N . SER A 1 85 ? 6.866 0.932 -45.725 1.00 47.78 85 SER A N 1
ATOM 670 C CA . SER A 1 85 ? 5.816 0.046 -46.272 1.00 47.78 85 SER A CA 1
ATOM 671 C C . SER A 1 85 ? 4.516 0.212 -45.452 1.00 47.78 85 SER A C 1
ATOM 673 O O . SER A 1 85 ? 4.593 0.615 -44.288 1.00 47.78 85 SER A O 1
ATOM 675 N N . PRO A 1 86 ? 3.322 -0.016 -46.038 1.00 50.97 86 PRO A N 1
ATOM 676 C CA . PRO A 1 86 ? 2.029 0.304 -45.411 1.00 50.97 86 PRO A CA 1
ATOM 677 C C . PRO A 1 86 ? 1.666 -0.575 -44.197 1.00 50.97 86 PRO A C 1
ATOM 679 O O . PRO A 1 86 ? 0.703 -0.267 -43.502 1.00 50.97 86 PRO A O 1
ATOM 682 N N . ASP A 1 87 ? 2.479 -1.586 -43.878 1.00 53.75 87 ASP A N 1
ATOM 683 C CA . ASP A 1 87 ? 2.306 -2.487 -42.731 1.00 53.75 87 ASP A CA 1
ATOM 684 C C . ASP A 1 87 ? 3.116 -2.058 -41.491 1.00 53.75 87 ASP A C 1
ATOM 686 O O . ASP A 1 87 ? 3.344 -2.848 -40.576 1.00 53.75 87 ASP A O 1
ATOM 690 N N . PHE A 1 88 ? 3.526 -0.786 -41.396 1.00 52.81 88 PHE A N 1
ATOM 691 C CA . PHE A 1 88 ? 4.177 -0.213 -40.201 1.00 52.81 88 PHE A CA 1
ATOM 692 C C . PHE A 1 88 ? 3.247 -0.132 -38.966 1.00 52.81 88 PHE A C 1
ATOM 694 O O . PHE A 1 88 ? 3.540 0.533 -37.975 1.00 52.81 88 PHE A O 1
ATOM 701 N N . ALA A 1 89 ? 2.123 -0.845 -38.965 1.00 49.44 89 ALA A N 1
ATOM 702 C CA . ALA A 1 89 ? 1.510 -1.288 -37.728 1.00 49.44 89 ALA A CA 1
ATOM 703 C C . ALA A 1 89 ? 2.346 -2.462 -37.201 1.00 49.44 89 ALA A C 1
ATOM 705 O O . ALA A 1 89 ? 2.082 -3.621 -37.516 1.00 49.44 89 ALA A O 1
ATOM 706 N N . ILE A 1 90 ? 3.367 -2.170 -36.386 1.00 54.94 90 ILE A N 1
ATOM 707 C CA . ILE A 1 90 ? 4.037 -3.194 -35.574 1.00 54.94 90 ILE A CA 1
ATOM 708 C C . ILE A 1 90 ? 3.013 -3.691 -34.549 1.00 54.94 90 ILE A C 1
ATOM 710 O O . ILE A 1 90 ? 2.943 -3.222 -33.413 1.00 54.94 90 ILE A O 1
ATOM 714 N N . SER A 1 91 ? 2.196 -4.627 -35.017 1.00 50.22 91 SER A N 1
ATOM 715 C CA . SER A 1 91 ? 1.342 -5.507 -34.252 1.00 50.22 91 SER A CA 1
ATOM 716 C C . SER A 1 91 ? 2.170 -6.225 -33.188 1.00 50.22 91 SER A C 1
ATOM 718 O O . SER A 1 91 ? 3.358 -6.516 -33.358 1.00 50.22 91 SER A O 1
ATOM 720 N N . CYS A 1 92 ? 1.495 -6.544 -32.090 1.00 52.28 92 CYS A N 1
ATOM 721 C CA . CYS A 1 92 ? 1.962 -7.304 -30.935 1.00 52.28 92 CYS A CA 1
ATOM 722 C C . CYS A 1 92 ? 2.728 -8.609 -31.294 1.00 52.28 92 CYS A C 1
ATOM 724 O O . CYS A 1 92 ? 3.478 -9.136 -30.474 1.00 52.28 92 CYS A O 1
ATOM 726 N N . SER A 1 93 ? 2.634 -9.112 -32.533 1.00 51.94 93 SER A N 1
ATOM 727 C CA . SER A 1 93 ? 3.358 -10.296 -33.022 1.00 51.94 93 SER A CA 1
ATOM 728 C C . SER A 1 93 ? 4.887 -10.150 -33.077 1.00 51.94 93 SER A C 1
ATOM 730 O O . SER A 1 93 ? 5.588 -11.123 -32.798 1.00 51.94 93 SER A O 1
ATOM 732 N N . THR A 1 94 ? 5.435 -8.967 -33.381 1.00 53.97 94 THR A N 1
ATOM 733 C CA . THR A 1 94 ? 6.903 -8.761 -33.422 1.00 53.97 94 THR A CA 1
ATOM 734 C C . THR A 1 94 ? 7.499 -8.590 -32.019 1.00 53.97 94 THR A C 1
ATOM 736 O O . THR A 1 94 ? 8.680 -8.855 -31.803 1.00 53.97 94 THR A O 1
ATOM 739 N N . PHE A 1 95 ? 6.667 -8.226 -31.037 1.00 55.59 95 PHE A N 1
ATOM 740 C CA . PHE A 1 95 ? 7.047 -8.105 -29.628 1.00 55.59 95 PHE A CA 1
ATOM 741 C C . PHE A 1 95 ? 7.414 -9.464 -29.016 1.00 55.59 95 PHE A C 1
ATOM 743 O O . PHE A 1 95 ? 8.377 -9.564 -28.265 1.00 55.59 95 PHE A O 1
ATOM 750 N N . ASN A 1 96 ? 6.719 -10.542 -29.398 1.00 52.91 96 ASN A N 1
ATOM 751 C CA . ASN A 1 96 ? 7.053 -11.896 -28.941 1.00 52.91 96 ASN A CA 1
ATOM 752 C C . ASN A 1 96 ? 8.421 -12.379 -29.463 1.00 52.91 96 ASN A C 1
ATOM 754 O O . ASN A 1 96 ? 9.134 -13.087 -28.752 1.00 52.91 96 ASN A O 1
ATOM 758 N N . ALA A 1 97 ? 8.819 -11.970 -30.673 1.00 56.47 97 ALA A N 1
ATOM 759 C CA . ALA A 1 97 ? 10.140 -12.276 -31.228 1.00 56.47 97 ALA A CA 1
ATOM 760 C C . ALA A 1 97 ? 11.262 -11.481 -30.529 1.00 56.47 97 ALA A C 1
ATOM 762 O O . ALA A 1 97 ? 12.314 -12.045 -30.214 1.00 56.47 97 ALA A O 1
ATOM 763 N N . ALA A 1 98 ? 11.016 -10.206 -30.205 1.00 57.28 98 ALA A N 1
ATOM 764 C CA . ALA A 1 98 ? 11.927 -9.407 -29.384 1.00 57.28 98 ALA A CA 1
ATOM 765 C C . ALA A 1 98 ? 12.051 -9.987 -27.962 1.00 57.28 98 ALA A C 1
ATOM 767 O O . ALA A 1 98 ? 13.160 -10.257 -27.507 1.00 57.28 98 ALA A O 1
ATOM 768 N N . LYS A 1 99 ? 10.927 -10.333 -27.317 1.00 58.59 99 LYS A N 1
ATOM 769 C CA . LYS A 1 99 ? 10.883 -10.945 -25.977 1.00 58.59 99 LYS A CA 1
ATOM 770 C C . LYS A 1 99 ? 11.676 -12.257 -25.894 1.00 58.59 99 LYS A C 1
ATOM 772 O O . LYS A 1 99 ? 12.383 -12.479 -24.915 1.00 58.59 99 LYS A O 1
ATOM 777 N N . LYS A 1 100 ? 11.626 -13.096 -26.938 1.00 57.03 100 LYS A N 1
ATOM 778 C CA . LYS A 1 100 ? 12.419 -14.337 -27.025 1.00 57.03 100 LYS A CA 1
ATOM 779 C C . LYS A 1 100 ? 13.925 -14.060 -27.138 1.00 57.03 100 LYS A C 1
ATOM 781 O O . LYS A 1 100 ? 14.719 -14.761 -26.521 1.00 57.03 100 LYS A O 1
ATOM 786 N N . THR A 1 101 ? 14.313 -13.026 -27.884 1.00 57.78 101 THR A N 1
ATOM 787 C CA . THR A 1 101 ? 15.718 -12.591 -28.006 1.00 57.78 101 THR A CA 1
ATOM 788 C C . THR A 1 101 ? 16.243 -12.005 -26.688 1.00 57.78 101 THR A C 1
ATOM 790 O O . THR A 1 101 ? 17.378 -12.286 -26.311 1.00 57.78 101 THR A O 1
ATOM 793 N N . TYR A 1 102 ? 15.401 -11.282 -25.940 1.00 58.91 102 TYR A N 1
ATOM 794 C CA . TYR A 1 102 ? 15.730 -10.773 -24.602 1.00 58.91 102 TYR A CA 1
ATOM 795 C C . TYR A 1 102 ? 15.904 -11.869 -23.559 1.00 58.91 102 TYR A C 1
ATOM 797 O O . TYR A 1 102 ? 16.900 -11.866 -22.843 1.00 58.91 102 TYR A O 1
ATOM 805 N N . GLN A 1 103 ? 14.997 -12.847 -23.521 1.00 59.38 103 GLN A N 1
ATOM 806 C CA . GLN A 1 103 ? 15.139 -14.010 -22.641 1.00 59.38 103 GLN A CA 1
ATOM 807 C C . GLN A 1 103 ? 16.405 -14.824 -22.961 1.00 59.38 103 GLN A C 1
ATOM 809 O O . GLN A 1 103 ? 17.020 -15.381 -22.058 1.00 59.38 103 GLN A O 1
ATOM 814 N N . LEU A 1 104 ? 16.834 -14.879 -24.228 1.00 57.75 104 LEU A N 1
ATOM 815 C CA . LEU A 1 104 ? 18.118 -15.484 -24.599 1.00 57.75 104 LEU A CA 1
ATOM 816 C C . LEU A 1 104 ? 19.324 -14.649 -24.141 1.00 57.75 104 LEU A C 1
ATOM 818 O O . LEU A 1 104 ? 20.287 -15.223 -23.644 1.00 57.75 104 LEU A O 1
ATOM 822 N N . TYR A 1 105 ? 19.284 -13.321 -24.276 1.00 59.50 105 TYR A N 1
ATOM 823 C CA . TYR A 1 105 ? 20.378 -12.444 -23.842 1.00 59.50 105 TYR A CA 1
ATOM 824 C C . TYR A 1 105 ? 20.584 -12.467 -22.318 1.00 59.50 105 TYR A C 1
ATOM 826 O O . TYR A 1 105 ? 21.723 -12.492 -21.857 1.00 59.50 105 TYR A O 1
ATOM 834 N N . ASP A 1 106 ? 19.500 -12.520 -21.541 1.00 60.38 106 ASP A N 1
ATOM 835 C CA . ASP A 1 106 ? 19.565 -12.550 -20.075 1.00 60.38 106 ASP A CA 1
ATOM 836 C C . ASP A 1 106 ? 20.134 -13.884 -19.546 1.00 60.38 106 ASP A C 1
ATOM 838 O O . ASP A 1 106 ? 21.000 -13.904 -18.673 1.00 60.38 106 ASP A O 1
ATOM 842 N N . ASN A 1 107 ? 19.779 -15.009 -20.182 1.00 56.25 107 ASN A N 1
ATOM 843 C CA . ASN A 1 107 ? 20.339 -16.331 -19.863 1.00 56.25 107 ASN A CA 1
ATOM 844 C C . ASN A 1 107 ? 21.855 -16.444 -20.130 1.00 56.25 107 ASN A C 1
ATOM 846 O O . ASN A 1 107 ? 22.531 -17.256 -19.501 1.00 56.25 107 ASN A O 1
ATOM 850 N N . HIS A 1 108 ? 22.412 -15.635 -21.036 1.00 55.75 108 HIS A N 1
ATOM 851 C CA . HIS A 1 108 ? 23.853 -15.605 -21.313 1.00 55.75 108 HIS A CA 1
ATOM 852 C C . HIS A 1 108 ? 24.654 -14.716 -20.346 1.00 55.75 108 HIS A C 1
ATOM 854 O O . HIS A 1 108 ? 25.882 -14.720 -20.413 1.00 55.75 108 HIS A O 1
ATOM 860 N N . ARG A 1 109 ? 23.991 -13.988 -19.435 1.00 51.72 109 ARG A N 1
ATOM 861 C CA . ARG A 1 109 ? 24.628 -13.177 -18.381 1.00 51.72 109 ARG A CA 1
ATOM 862 C C . ARG A 1 109 ? 24.696 -13.864 -17.014 1.00 51.72 109 ARG A C 1
ATOM 864 O O . ARG A 1 109 ? 25.288 -13.307 -16.096 1.00 51.72 109 ARG A O 1
ATOM 871 N N . ALA A 1 110 ? 24.109 -15.055 -16.884 1.00 46.72 110 ALA A N 1
ATOM 872 C CA . ALA A 1 110 ? 24.155 -15.883 -15.677 1.00 46.72 110 ALA A CA 1
ATOM 873 C C . ALA A 1 110 ? 25.424 -16.767 -15.571 1.00 46.72 110 ALA A C 1
ATOM 875 O O . ALA A 1 110 ? 25.460 -17.680 -14.745 1.00 46.72 110 ALA A O 1
ATOM 876 N N . TYR A 1 111 ? 26.453 -16.492 -16.386 1.00 36.78 111 TYR A N 1
ATOM 877 C CA . TYR A 1 111 ? 27.805 -17.060 -16.301 1.00 36.78 111 TYR A CA 1
ATOM 878 C C . TYR A 1 111 ? 28.846 -15.955 -16.132 1.00 36.78 111 TYR A C 1
ATOM 880 O O . TYR A 1 111 ? 28.728 -14.930 -16.843 1.00 36.78 111 TYR A O 1
#

Secondary structure (DSSP, 8-state):
-HHHHHHHHTTTSS-HHHHHHHHHHHHHHHHHHHT-GGG-BTTBPP----TTTHHHHTT-------TBTTTB-S-----------TT----THHHHHHHHHHHHHHHTT--

Radius of gyration: 27.09 Å; chains: 1; bounding box: 44×36×90 Å

Foldseek 3Di:
DVVVVVCVVCVPVPPPVVVVVVVVVLVVLQVCQQPDPVQDDPNHGDHDPDSVCSVVVVVDPDDDDDVDPTVDDPDDDDPDDDDDDPVVPPPPVVVVVVVVVVVVVVVVVVD

pLDDT: mean 77.87, std 15.86, range [36.78, 94.38]

Sequence (111 aa):
MLLIFTTILYNNLVPISLYVSLDIIKMLQTNRITSDANMAYEGTYAVARTSELDEELGQVEYVFSDKTGTLMYNVMEFRSPSKASPDFAISCSTFNAAKKTYQLYDNHRAY

Organism: NCBI:txid129364